Protein AF-A0A1I5B9E4-F1 (afdb_monomer)

InterPro domains:
  IPR009713 Uncharacterised protein family PsiA [PF06952] (6-117)

Radius of gyration: 28.3 Å; Cα contacts (8 Å, |Δi|>4): 58; chains: 1; bounding box: 52×21×81 Å

Secondary structure (DSSP, 8-state):
---HHHH-HHHHHHHHHHHHHHHHHHHHHHHHHHHHHHHHHHHHHHHHHHHHHHHHTT--GGGHHHHHHHHTTSSS-HHHHHHHHHHHHTT-GGGTTS-GGGSTTS-HHHHHHHHHHH-

Organism: NCBI:txid1367852

Solvent-accessible surface area (backbone atoms only — not comparable to full-atom values): 6898 Å² total; per-residue (Å²): 135,83,72,60,50,80,82,38,55,66,56,50,53,53,51,51,51,50,53,49,51,53,50,51,52,50,53,51,50,54,51,53,49,53,52,49,53,50,52,50,51,51,52,51,49,52,52,51,51,51,49,53,53,57,54,52,73,76,50,49,52,73,46,41,51,60,54,49,67,63,48,70,77,48,94,60,55,69,68,59,53,50,52,50,47,56,68,54,44,76,77,40,79,60,45,62,88,68,48,69,80,84,45,70,87,52,60,68,70,58,55,38,55,52,39,46,74,43,85

Sequence (119 aa):
MSDAWRLFPATKFQISERCRRKSELSAEKYTRQRRRETCRREIAYQSLAGQAEIELAFHTPDTVSSWNARWSGTELRQYDLEDMFWRWSERFQSLNPMERWMMENQPFWCVMLESDALA

Foldseek 3Di:
DDPVCVVPVVVVVVVVVVVVVVVVVVVVVVVVVVVVVVVVVVVVQVVLLVVLLVVLLPDDLQCVLVSCVVPVPDPDDPVSVVVSVVVNLVVDPLCVVPDPVVCVPPDVNVVSVVSNVSD

Mean predicted aligned error: 6.95 Å

Structure (mmCIF, N/CA/C/O backbone):
data_AF-A0A1I5B9E4-F1
#
_entry.id   AF-A0A1I5B9E4-F1
#
loop_
_atom_site.group_PDB
_atom_site.id
_atom_site.type_symbol
_atom_site.label_atom_id
_atom_site.label_alt_id
_atom_site.label_comp_id
_atom_site.label_asym_id
_atom_site.label_entity_id
_atom_site.label_seq_id
_atom_site.pdbx_PDB_ins_code
_atom_site.Cartn_x
_atom_site.Cartn_y
_atom_site.Cartn_z
_atom_site.occupancy
_atom_site.B_iso_or_equiv
_atom_site.auth_seq_id
_ato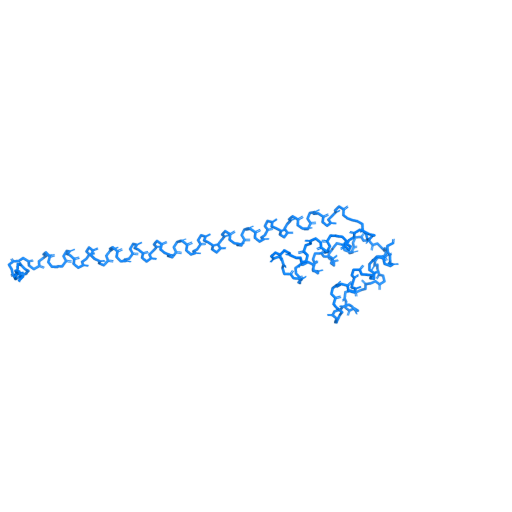m_site.auth_comp_id
_atom_site.auth_asym_id
_atom_site.auth_atom_id
_atom_site.pdbx_PDB_model_num
ATOM 1 N N . MET A 1 1 ? -25.738 -10.886 55.080 1.00 49.06 1 MET A N 1
ATOM 2 C CA . MET A 1 1 ? -25.433 -9.637 54.341 1.00 49.06 1 MET A CA 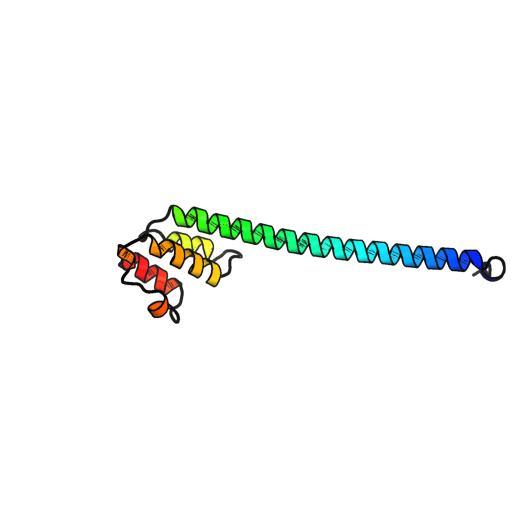1
ATOM 3 C C . MET A 1 1 ? -26.648 -8.733 54.463 1.00 49.06 1 MET A C 1
ATOM 5 O O . MET A 1 1 ? -27.747 -9.207 54.226 1.00 49.06 1 MET A O 1
ATOM 9 N N . SER A 1 2 ? -26.461 -7.512 54.963 1.00 58.59 2 SER A N 1
ATOM 10 C CA . SER A 1 2 ? -27.528 -6.635 55.469 1.00 58.59 2 SER A CA 1
ATOM 11 C C . SER A 1 2 ? -28.546 -6.216 54.395 1.00 58.59 2 SER A C 1
ATOM 13 O O . SER A 1 2 ? -28.161 -5.768 53.316 1.00 58.59 2 SER A O 1
ATOM 15 N N . ASP A 1 3 ? -29.837 -6.291 54.734 1.00 66.06 3 ASP A N 1
ATOM 16 C CA . ASP A 1 3 ? -31.004 -5.770 53.998 1.00 66.06 3 ASP A CA 1
ATOM 17 C C . ASP A 1 3 ? -31.070 -4.217 54.012 1.00 66.06 3 ASP A C 1
ATOM 19 O O . ASP A 1 3 ? -32.142 -3.614 53.965 1.00 66.06 3 ASP A O 1
ATOM 23 N N . ALA A 1 4 ? -29.919 -3.532 54.067 1.00 66.50 4 ALA A N 1
ATOM 24 C CA . ALA A 1 4 ? -29.803 -2.070 54.168 1.00 66.50 4 ALA A CA 1
ATOM 25 C C . ALA A 1 4 ? -30.547 -1.315 53.045 1.00 66.50 4 ALA A C 1
ATOM 27 O O . ALA A 1 4 ? -30.960 -0.167 53.204 1.00 66.50 4 ALA A O 1
ATOM 28 N N . TRP A 1 5 ? -30.775 -1.982 51.914 1.00 66.81 5 TRP A N 1
ATOM 29 C CA . TRP A 1 5 ? -31.488 -1.461 50.749 1.00 66.81 5 TRP A CA 1
ATOM 30 C C . TRP A 1 5 ? -33.000 -1.326 50.974 1.00 66.81 5 TRP A C 1
ATOM 32 O O . TRP A 1 5 ? -33.645 -0.577 50.245 1.00 66.81 5 TRP A O 1
ATOM 42 N N . ARG A 1 6 ? -33.565 -2.034 51.965 1.00 74.62 6 ARG A N 1
ATOM 43 C CA . ARG A 1 6 ? -34.973 -1.897 52.375 1.00 74.62 6 ARG A CA 1
ATOM 44 C C . ARG A 1 6 ? -35.216 -0.602 53.152 1.00 74.62 6 ARG A C 1
ATOM 46 O O . ARG A 1 6 ? -36.301 -0.045 53.063 1.00 74.62 6 ARG A O 1
ATOM 53 N N . LEU A 1 7 ? -34.199 -0.120 53.873 1.00 81.62 7 LEU A N 1
ATOM 54 C CA . LEU A 1 7 ? -34.250 1.129 54.641 1.00 81.62 7 LEU A CA 1
ATOM 55 C C . LEU A 1 7 ? -33.956 2.357 53.768 1.00 81.62 7 LEU A C 1
ATOM 57 O O . LEU A 1 7 ? -34.511 3.424 54.008 1.00 81.62 7 LEU A O 1
ATOM 61 N N . PHE A 1 8 ? -33.128 2.205 52.725 1.00 79.25 8 PHE A N 1
ATOM 62 C CA . PHE A 1 8 ? -32.772 3.294 51.805 1.00 79.25 8 PHE A CA 1
ATOM 63 C C . PHE A 1 8 ? -32.823 2.844 50.332 1.00 79.25 8 PHE A C 1
ATOM 65 O O . PHE A 1 8 ? -31.783 2.573 49.720 1.00 79.25 8 PHE A O 1
ATOM 72 N N . PRO A 1 9 ? -34.021 2.791 49.718 1.00 78.69 9 PRO A N 1
ATOM 73 C CA . PRO A 1 9 ? -34.202 2.331 48.337 1.00 78.69 9 PRO A CA 1
ATOM 74 C C . PRO A 1 9 ? -33.426 3.157 47.300 1.00 78.69 9 PRO A C 1
ATOM 76 O O . PRO A 1 9 ? -32.913 2.612 46.320 1.00 78.69 9 PRO A O 1
ATOM 79 N N . ALA A 1 10 ? -33.267 4.464 47.543 1.00 84.56 10 ALA A N 1
ATOM 80 C CA . ALA A 1 10 ? -32.491 5.362 46.687 1.00 84.56 10 ALA A CA 1
ATOM 81 C C . ALA A 1 10 ? -31.016 4.936 46.569 1.00 84.56 10 ALA A C 1
ATOM 83 O O . ALA A 1 10 ? -30.418 5.064 45.501 1.00 84.56 10 ALA A O 1
ATOM 84 N N . THR A 1 11 ? -30.439 4.356 47.625 1.00 85.25 11 THR A N 1
ATOM 85 C CA . THR A 1 11 ? -29.054 3.866 47.625 1.00 85.25 11 THR A CA 1
ATOM 86 C C . THR A 1 11 ? -28.872 2.708 46.645 1.00 85.25 11 THR A C 1
ATOM 88 O O . THR A 1 11 ? -27.875 2.663 45.925 1.00 85.25 11 THR A O 1
ATOM 91 N N . LYS A 1 12 ? -29.857 1.802 46.541 1.00 84.44 12 LYS A N 1
ATOM 92 C CA . LYS A 1 12 ? -29.837 0.704 45.560 1.00 84.44 12 LYS A CA 1
ATOM 93 C C . LYS A 1 12 ? -29.803 1.247 44.130 1.00 84.44 12 LYS A C 1
ATOM 95 O O . LYS A 1 12 ? -28.975 0.803 43.338 1.00 84.44 12 LYS A O 1
ATOM 100 N N . PHE A 1 13 ? -30.653 2.233 43.834 1.00 86.81 13 PHE A N 1
ATOM 101 C CA . PHE A 1 13 ? -30.698 2.896 42.529 1.00 86.81 13 PHE A CA 1
ATOM 102 C C . PHE A 1 13 ? -29.387 3.630 42.205 1.00 86.81 13 PHE A C 1
ATOM 104 O O . PHE A 1 13 ? -28.844 3.495 41.112 1.00 86.81 13 PHE A O 1
ATOM 111 N N . GLN A 1 14 ? -28.812 4.357 43.165 1.00 89.75 14 GLN A N 1
ATOM 112 C CA . GLN A 1 14 ? -27.532 5.043 42.970 1.00 89.75 14 GLN A CA 1
ATOM 113 C C . GLN A 1 14 ? -26.375 4.070 42.708 1.00 89.75 14 GLN A C 1
ATOM 115 O O . GLN A 1 14 ? -25.517 4.350 41.868 1.00 89.75 14 GLN A O 1
ATOM 120 N N . ILE A 1 15 ? -26.341 2.930 43.407 1.00 90.06 15 ILE A N 1
ATOM 121 C CA . ILE A 1 15 ? -25.335 1.885 43.187 1.00 90.06 15 ILE A CA 1
ATOM 122 C C . ILE A 1 15 ? -25.510 1.270 41.796 1.00 90.06 15 ILE A C 1
ATOM 124 O O . ILE A 1 15 ? -24.522 1.173 41.067 1.00 90.06 15 ILE A O 1
ATOM 128 N N . SER A 1 16 ? -26.737 0.919 41.388 1.00 89.75 16 SER A N 1
ATOM 129 C CA . SER A 1 16 ? -26.982 0.381 40.043 1.00 89.75 16 SER A CA 1
ATOM 130 C C . SER A 1 16 ? -26.603 1.382 38.954 1.00 89.75 16 SER A C 1
ATOM 132 O O . SER A 1 16 ? -25.914 1.014 38.007 1.00 89.75 16 SER A O 1
ATOM 134 N N . GLU A 1 17 ? -26.944 2.660 39.128 1.00 94.81 17 GLU A N 1
ATOM 135 C CA . GLU A 1 17 ? -26.573 3.730 38.198 1.00 94.81 17 GLU A CA 1
ATOM 136 C C . GLU A 1 17 ? -25.062 3.967 38.141 1.00 94.81 17 GLU A C 1
ATOM 138 O O . GLU A 1 17 ? -24.508 4.262 37.080 1.00 94.81 17 GLU A O 1
ATOM 143 N N . ARG A 1 18 ? -24.352 3.834 39.266 1.00 94.56 18 ARG A N 1
ATOM 144 C CA . ARG A 1 18 ? -22.885 3.909 39.288 1.00 94.56 18 ARG A CA 1
ATOM 145 C C . ARG A 1 18 ? -22.266 2.720 38.550 1.00 94.56 18 ARG A C 1
ATOM 147 O O . ARG A 1 18 ? -21.335 2.921 37.773 1.00 94.56 18 ARG A O 1
ATOM 154 N N . CYS A 1 19 ? -22.781 1.508 38.756 1.00 95.12 19 CYS A N 1
ATOM 155 C CA . CYS A 1 19 ? -22.335 0.308 38.044 1.00 95.12 19 CYS A CA 1
ATOM 156 C C . CYS A 1 19 ? -22.602 0.404 36.534 1.00 95.12 19 CYS A C 1
ATOM 158 O O . CYS A 1 19 ? -21.705 0.104 35.742 1.00 95.12 19 CYS A O 1
ATOM 160 N N . ARG A 1 20 ? -23.789 0.884 36.135 1.00 95.31 20 ARG A N 1
ATOM 161 C CA . ARG A 1 20 ? -24.153 1.124 34.731 1.00 95.31 20 ARG A CA 1
ATOM 162 C C . ARG A 1 20 ? -23.189 2.110 34.081 1.00 95.31 20 ARG A C 1
ATOM 164 O O . ARG A 1 20 ? -22.511 1.750 33.125 1.00 95.31 20 ARG A O 1
ATOM 171 N N . ARG A 1 21 ? -23.018 3.297 34.673 1.00 95.44 21 ARG A N 1
ATOM 172 C CA . ARG A 1 21 ? -22.093 4.323 34.160 1.00 95.44 21 ARG A CA 1
ATOM 173 C C . ARG A 1 21 ? -20.647 3.834 34.086 1.00 95.44 21 ARG A C 1
ATOM 175 O O . ARG A 1 21 ? -19.947 4.135 33.126 1.00 95.44 21 ARG A O 1
ATOM 182 N N . LYS A 1 22 ? -20.182 3.053 35.069 1.00 95.88 22 LYS A N 1
ATOM 183 C CA . LYS A 1 22 ? -18.836 2.454 35.031 1.00 95.88 22 LYS A CA 1
ATOM 184 C C . LYS A 1 22 ? -18.678 1.491 33.849 1.00 95.88 22 LYS A C 1
ATOM 186 O O . LYS A 1 22 ? -17.624 1.488 33.218 1.00 95.88 22 LYS A O 1
ATOM 191 N N . SER A 1 23 ? -19.714 0.707 33.560 1.00 95.50 23 SER A N 1
ATOM 192 C CA . SER A 1 23 ? -19.737 -0.235 32.435 1.00 95.50 23 SER A CA 1
ATOM 193 C C . SER A 1 23 ? -19.797 0.487 31.086 1.00 95.50 23 SER A C 1
ATOM 195 O O . SER A 1 23 ? -19.113 0.103 30.145 1.00 95.50 23 SER A O 1
ATOM 197 N N . GLU A 1 24 ? -20.551 1.581 30.995 1.00 97.00 24 GLU A N 1
ATOM 198 C CA . GLU A 1 24 ? -20.597 2.428 29.795 1.00 97.00 24 GLU A CA 1
ATOM 199 C C . GLU A 1 24 ? -19.244 3.084 29.517 1.00 97.00 24 GLU A C 1
ATOM 201 O O . GLU A 1 24 ? -18.741 3.029 28.397 1.00 97.00 24 GLU A O 1
ATOM 206 N N . LEU A 1 25 ? -18.603 3.641 30.548 1.00 96.88 25 LEU A N 1
ATOM 207 C CA . LEU A 1 25 ? -17.277 4.244 30.415 1.00 96.88 25 LEU A CA 1
ATOM 208 C C . LEU A 1 25 ? -16.210 3.221 30.009 1.00 96.88 25 LEU A C 1
ATOM 210 O O . LEU A 1 25 ? -15.324 3.547 29.215 1.00 96.88 25 LEU A O 1
ATOM 214 N N . SER A 1 26 ? -16.269 1.990 30.532 1.00 95.62 26 SER A N 1
ATOM 215 C CA . SER A 1 26 ? -15.335 0.939 30.121 1.00 95.62 26 SER A CA 1
ATOM 216 C C . SER A 1 26 ? -15.582 0.512 28.674 1.00 95.62 26 SER A C 1
ATOM 218 O O . SER A 1 26 ? -14.627 0.453 27.899 1.00 95.62 26 SER A O 1
ATOM 220 N N . ALA A 1 27 ? -16.838 0.298 28.273 1.00 95.69 27 ALA A N 1
ATOM 221 C CA . ALA A 1 27 ? -17.199 -0.030 26.895 1.00 95.69 27 ALA A CA 1
ATOM 222 C C . ALA A 1 27 ? -16.742 1.057 25.906 1.00 95.69 27 ALA A C 1
ATOM 224 O O . ALA A 1 27 ? -16.127 0.755 24.880 1.00 95.69 27 ALA A O 1
ATOM 225 N N . GLU A 1 28 ? -16.960 2.327 26.245 1.00 97.06 28 GLU A N 1
ATOM 226 C CA . GLU A 1 28 ? -16.520 3.475 25.452 1.00 97.06 28 GLU A CA 1
ATOM 227 C C . GLU A 1 28 ? -14.989 3.525 25.333 1.00 97.06 28 GLU A C 1
ATOM 229 O O . GLU A 1 28 ? -14.451 3.721 24.240 1.00 97.06 28 GLU A O 1
ATOM 234 N N . LYS A 1 29 ? -14.258 3.272 26.429 1.00 97.19 29 LYS A N 1
ATOM 235 C CA . LYS A 1 29 ? -12.789 3.180 26.415 1.00 97.19 29 LYS A CA 1
ATOM 236 C C . LYS A 1 29 ? -12.303 2.118 25.425 1.00 97.19 29 LYS A C 1
ATOM 238 O O . LYS A 1 29 ? -11.431 2.417 24.609 1.00 97.19 29 LYS A O 1
ATOM 243 N N . TYR A 1 30 ? -12.864 0.908 25.466 1.00 95.50 30 TYR A N 1
ATOM 244 C CA . TYR A 1 30 ? -12.474 -0.169 24.547 1.00 95.50 30 TYR A CA 1
ATOM 245 C C . TYR A 1 30 ? -12.816 0.160 23.092 1.00 95.50 30 TYR A C 1
ATOM 247 O O . TYR A 1 30 ? -12.039 -0.137 22.184 1.00 95.50 30 TYR A O 1
ATOM 255 N N . THR A 1 31 ? -13.950 0.813 22.847 1.00 95.56 31 THR A N 1
ATOM 256 C CA . THR A 1 31 ? -14.325 1.270 21.502 1.00 95.56 31 THR A CA 1
ATOM 257 C C . THR A 1 31 ? -13.346 2.318 20.976 1.00 95.56 31 THR A C 1
ATOM 259 O O . THR A 1 31 ? -12.855 2.186 19.855 1.00 95.56 31 THR A O 1
ATOM 262 N N . ARG A 1 32 ? -12.974 3.312 21.791 1.00 96.31 32 ARG A N 1
ATOM 263 C CA . ARG A 1 32 ? -11.957 4.314 21.425 1.00 96.31 32 ARG A CA 1
ATOM 264 C C . ARG A 1 32 ? -10.597 3.686 21.16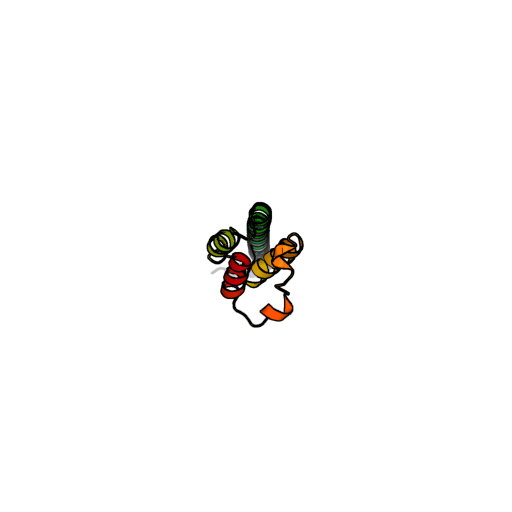5 1.00 96.31 32 ARG A C 1
ATOM 266 O O . ARG A 1 32 ? -9.919 4.087 20.224 1.00 96.31 32 ARG A O 1
ATOM 273 N N . GLN A 1 33 ? -10.198 2.714 21.980 1.00 96.31 33 GLN A N 1
ATOM 274 C CA . GLN A 1 33 ? -8.935 2.012 21.795 1.00 96.31 33 GLN A CA 1
ATOM 275 C C . GLN A 1 33 ? -8.905 1.269 20.453 1.00 96.31 33 GLN A C 1
ATOM 277 O O . GLN A 1 33 ? -7.988 1.49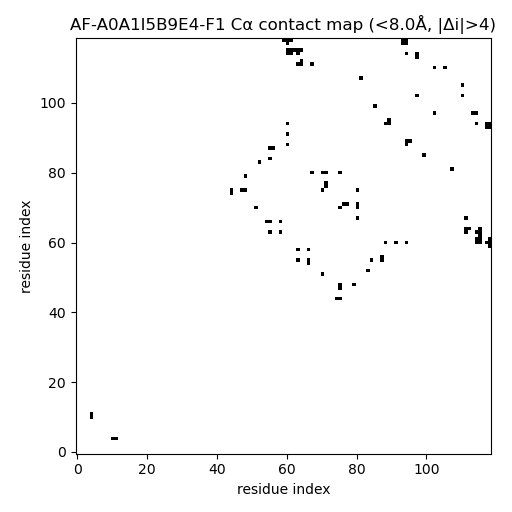1 19.668 1.00 96.31 33 GLN A O 1
ATOM 282 N N . ARG A 1 34 ? -9.950 0.495 20.132 1.00 95.19 34 ARG A N 1
ATOM 283 C CA . ARG A 1 34 ? -10.058 -0.211 18.843 1.00 95.19 34 ARG A CA 1
ATOM 284 C C . ARG A 1 3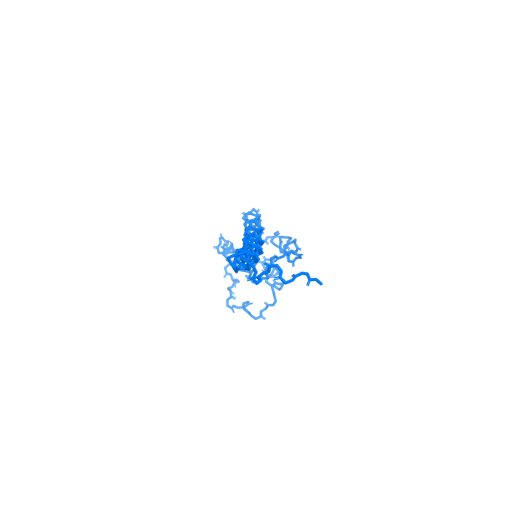4 ? -10.040 0.742 17.644 1.00 95.19 34 ARG A C 1
ATOM 286 O O . ARG A 1 34 ? -9.344 0.482 16.666 1.00 95.19 34 ARG A O 1
ATOM 293 N N . ARG A 1 35 ? -10.749 1.874 17.732 1.00 95.69 35 ARG A N 1
ATOM 294 C CA . ARG A 1 35 ? -10.729 2.922 16.691 1.00 95.69 35 ARG A CA 1
ATOM 295 C C . ARG A 1 35 ? -9.339 3.536 16.504 1.00 95.69 35 ARG A C 1
ATOM 297 O O . ARG A 1 35 ? -8.920 3.796 15.386 1.00 95.69 35 ARG A O 1
ATOM 304 N N . ARG A 1 36 ? -8.599 3.756 17.592 1.00 96.50 36 ARG A N 1
ATOM 305 C CA . ARG A 1 36 ? -7.221 4.265 17.514 1.00 96.50 36 ARG A CA 1
ATOM 306 C C . ARG A 1 36 ? -6.274 3.246 16.898 1.00 96.50 36 ARG A C 1
ATOM 308 O O . ARG A 1 36 ? -5.416 3.630 16.120 1.00 96.50 36 ARG A O 1
ATOM 315 N N . GLU A 1 37 ? -6.404 1.972 17.249 1.00 96.75 37 GLU A N 1
ATOM 316 C CA . GLU A 1 37 ? -5.551 0.914 16.699 1.00 96.75 37 GLU A CA 1
ATOM 317 C C . GLU A 1 37 ? -5.791 0.695 15.203 1.00 96.75 37 GLU A C 1
ATOM 319 O O . GLU A 1 37 ? -4.830 0.557 14.456 1.00 96.75 37 GLU A O 1
ATOM 324 N N . THR A 1 38 ? -7.048 0.707 14.757 1.00 95.94 38 THR A N 1
ATOM 325 C CA . THR A 1 38 ? -7.399 0.630 13.325 1.00 95.94 38 THR A CA 1
ATOM 326 C C . THR A 1 38 ? -6.841 1.822 12.553 1.00 95.94 38 THR A C 1
ATOM 328 O O . THR A 1 38 ? -6.059 1.623 11.632 1.00 95.94 38 THR A O 1
ATOM 331 N N . CYS A 1 39 ? -7.097 3.046 13.019 1.00 97.06 39 CYS A N 1
ATOM 332 C CA . CYS A 1 39 ? -6.544 4.256 12.407 1.00 97.06 39 CYS A CA 1
ATOM 333 C C . CYS A 1 39 ? -5.002 4.258 12.374 1.00 97.06 39 CYS A C 1
ATOM 335 O O . CYS A 1 39 ? -4.402 4.625 11.370 1.00 97.06 39 CYS A O 1
ATOM 337 N N . ARG A 1 40 ? -4.330 3.800 13.440 1.00 96.81 40 ARG A N 1
ATOM 338 C CA . ARG A 1 40 ? -2.861 3.674 13.456 1.00 96.81 40 ARG A CA 1
ATOM 339 C C . ARG A 1 40 ? -2.349 2.674 12.424 1.00 96.81 40 ARG A C 1
ATOM 341 O O . ARG A 1 40 ? -1.351 2.969 11.778 1.00 96.81 40 ARG A O 1
ATOM 348 N N . ARG A 1 41 ? -3.008 1.519 12.278 1.00 96.31 41 ARG A N 1
ATOM 349 C CA . ARG A 1 41 ? -2.648 0.519 11.259 1.00 96.31 41 ARG A CA 1
ATOM 350 C C . ARG A 1 41 ? -2.829 1.078 9.853 1.00 96.31 41 ARG A C 1
ATOM 352 O O . ARG A 1 41 ? -1.935 0.931 9.035 1.00 96.31 41 ARG A O 1
ATOM 359 N N . GLU A 1 42 ? -3.937 1.769 9.600 1.00 96.56 42 GLU A N 1
ATOM 360 C CA . GLU A 1 42 ? -4.192 2.418 8.310 1.00 96.56 42 GLU A CA 1
ATOM 361 C C . GLU A 1 42 ? -3.131 3.475 7.990 1.00 96.56 42 GLU A C 1
ATOM 363 O O . GLU A 1 42 ? -2.567 3.458 6.904 1.00 96.56 42 GLU A O 1
ATOM 368 N N . ILE A 1 43 ? -2.795 4.353 8.940 1.00 97.81 43 ILE A N 1
ATOM 369 C CA . ILE A 1 43 ? -1.749 5.367 8.740 1.00 97.81 43 ILE A CA 1
ATOM 370 C C . ILE A 1 43 ? -0.385 4.713 8.503 1.00 97.81 43 ILE A C 1
ATOM 372 O O . ILE A 1 43 ? 0.344 5.148 7.617 1.00 97.81 43 ILE A O 1
ATOM 376 N N . ALA A 1 44 ? -0.034 3.676 9.270 1.00 97.00 44 ALA A N 1
ATOM 377 C CA . ALA A 1 44 ? 1.215 2.945 9.074 1.00 97.00 44 ALA A CA 1
ATOM 378 C C . ALA A 1 44 ? 1.278 2.324 7.672 1.00 97.00 44 ALA A C 1
ATOM 380 O O . ALA A 1 44 ? 2.280 2.494 6.982 1.00 97.00 44 ALA A O 1
ATOM 381 N N . TYR A 1 45 ? 0.183 1.703 7.223 1.00 97.38 45 TYR A N 1
ATOM 382 C CA . TYR A 1 45 ? 0.058 1.150 5.877 1.00 97.38 45 TYR A CA 1
ATOM 383 C C . TYR A 1 45 ? 0.245 2.219 4.799 1.00 97.38 45 TYR A C 1
ATOM 385 O O . TYR A 1 45 ? 1.054 2.051 3.895 1.00 97.38 45 TYR A O 1
ATOM 393 N N . GLN A 1 46 ? -0.464 3.345 4.914 1.00 97.25 46 GLN A N 1
ATOM 394 C CA . GLN A 1 46 ? -0.371 4.444 3.950 1.00 97.25 46 GLN A CA 1
ATOM 395 C C . GLN A 1 46 ? 1.025 5.069 3.928 1.00 97.25 46 GLN A C 1
ATOM 397 O O . GLN A 1 46 ? 1.540 5.400 2.866 1.00 97.25 46 GLN A O 1
ATOM 402 N N . SER A 1 47 ? 1.668 5.196 5.090 1.00 97.56 47 SER A N 1
ATOM 403 C CA . SER A 1 47 ? 3.044 5.682 5.169 1.00 97.56 47 SER A CA 1
ATOM 404 C C . SER A 1 47 ? 4.023 4.721 4.497 1.00 97.56 47 SER A C 1
ATOM 406 O O . SER A 1 47 ? 4.943 5.183 3.830 1.00 97.56 47 SER A O 1
ATOM 408 N N . LEU A 1 48 ? 3.841 3.410 4.673 1.00 97.19 48 LEU A N 1
ATOM 409 C CA . LEU A 1 48 ? 4.675 2.382 4.052 1.00 97.19 48 LEU A CA 1
ATOM 410 C C . LEU A 1 48 ? 4.476 2.355 2.530 1.00 97.19 48 LEU A C 1
ATOM 412 O O . LEU A 1 48 ? 5.447 2.338 1.782 1.00 97.19 48 LEU A O 1
ATOM 416 N N . ALA A 1 49 ? 3.221 2.427 2.079 1.00 97.69 49 ALA A N 1
ATOM 417 C CA . ALA A 1 49 ? 2.859 2.492 0.667 1.00 97.69 49 ALA A CA 1
ATOM 418 C C . ALA A 1 49 ? 3.454 3.741 0.004 1.00 97.69 49 ALA A C 1
ATOM 420 O O . ALA A 1 49 ? 4.096 3.647 -1.037 1.00 97.69 49 ALA A O 1
ATOM 421 N N . GLY A 1 50 ? 3.325 4.900 0.657 1.00 97.38 50 GLY A N 1
ATOM 422 C CA . GLY A 1 50 ? 3.927 6.141 0.182 1.00 97.38 50 GLY A CA 1
ATOM 423 C C . GLY A 1 50 ? 5.454 6.073 0.117 1.00 97.38 50 GLY A C 1
ATOM 424 O O . GLY A 1 50 ? 6.043 6.595 -0.822 1.00 97.38 50 GLY A O 1
ATOM 425 N N . GLN A 1 51 ? 6.114 5.403 1.068 1.00 97.81 51 GLN A N 1
ATOM 426 C CA . GLN A 1 51 ? 7.564 5.180 1.004 1.00 97.81 51 GLN A CA 1
ATOM 427 C C . GLN A 1 51 ? 7.959 4.318 -0.197 1.00 97.81 51 GLN A C 1
ATOM 429 O O . GLN A 1 51 ? 8.900 4.680 -0.901 1.00 97.81 51 GLN A O 1
ATOM 434 N N . ALA A 1 52 ? 7.236 3.225 -0.450 1.00 97.56 52 ALA A N 1
ATOM 435 C CA . ALA A 1 52 ? 7.487 2.364 -1.600 1.00 97.56 52 ALA A CA 1
ATOM 436 C C . ALA A 1 52 ? 7.309 3.120 -2.923 1.00 97.56 52 ALA A C 1
ATOM 438 O O . ALA A 1 52 ? 8.165 3.022 -3.797 1.00 97.56 52 ALA A O 1
ATOM 439 N N . GLU A 1 53 ? 6.249 3.921 -3.050 1.00 97.06 53 GLU A N 1
ATOM 440 C CA . GLU A 1 53 ? 5.977 4.716 -4.251 1.00 97.06 53 GLU A CA 1
ATOM 441 C C . GLU A 1 53 ? 7.011 5.836 -4.463 1.00 97.06 53 GLU A C 1
ATOM 443 O O . GLU A 1 53 ? 7.465 6.062 -5.587 1.00 97.06 53 GLU A O 1
ATOM 448 N N . ILE A 1 54 ? 7.438 6.512 -3.388 1.00 96.88 54 ILE A N 1
ATOM 449 C CA . ILE A 1 54 ? 8.515 7.510 -3.454 1.00 96.88 54 ILE A CA 1
ATOM 450 C C . ILE A 1 54 ? 9.820 6.851 -3.900 1.00 96.88 54 ILE A C 1
ATOM 452 O O . ILE A 1 54 ? 10.493 7.389 -4.772 1.00 96.88 54 ILE A O 1
ATOM 456 N N . GLU A 1 55 ? 10.179 5.701 -3.325 1.00 96.81 55 GLU A N 1
ATOM 457 C CA . GLU A 1 55 ? 11.390 4.971 -3.704 1.00 96.81 55 GLU A CA 1
ATOM 458 C C . GLU A 1 55 ? 11.337 4.531 -5.172 1.00 96.81 55 GLU A C 1
ATOM 460 O O . GLU A 1 55 ? 12.299 4.753 -5.904 1.00 96.81 55 GLU A O 1
ATOM 465 N N . LEU A 1 56 ? 10.189 4.012 -5.627 1.00 96.38 56 LEU A N 1
ATOM 466 C CA . LEU A 1 56 ? 9.960 3.610 -7.018 1.00 96.38 56 LEU A CA 1
ATOM 467 C C . LEU A 1 56 ? 10.238 4.752 -8.002 1.00 96.38 56 LEU A C 1
ATOM 469 O O . LEU A 1 56 ? 10.824 4.535 -9.059 1.00 96.38 56 LEU A O 1
ATOM 473 N N . ALA A 1 57 ? 9.881 5.988 -7.648 1.00 95.38 57 ALA A N 1
ATOM 474 C CA . ALA A 1 57 ? 10.124 7.149 -8.499 1.00 95.38 57 ALA A CA 1
ATOM 475 C C . ALA A 1 57 ? 11.618 7.427 -8.773 1.00 95.38 57 ALA A C 1
ATOM 477 O O . ALA A 1 57 ? 11.917 8.132 -9.737 1.00 95.38 57 ALA A O 1
ATOM 478 N N . PHE A 1 58 ? 12.538 6.890 -7.963 1.00 94.44 58 PHE A N 1
ATOM 479 C CA . PHE A 1 58 ? 13.988 7.006 -8.166 1.00 94.44 58 PHE A CA 1
ATOM 480 C C . PHE A 1 58 ? 14.603 5.830 -8.934 1.00 94.44 58 PHE A C 1
ATOM 482 O O . PHE A 1 58 ? 15.782 5.892 -9.284 1.00 94.44 58 PHE A O 1
ATOM 489 N N . HIS A 1 59 ? 13.834 4.774 -9.198 1.00 94.12 59 HIS A N 1
ATOM 490 C CA . HIS A 1 59 ? 14.298 3.621 -9.960 1.00 94.12 59 HIS A CA 1
ATOM 491 C C . HIS A 1 59 ? 14.164 3.826 -11.473 1.00 94.12 59 HIS A C 1
ATOM 493 O O . HIS A 1 59 ? 13.330 4.594 -11.960 1.00 94.12 59 HIS A O 1
ATOM 499 N N . THR A 1 60 ? 14.997 3.094 -12.210 1.00 92.62 60 THR A N 1
ATOM 500 C CA . THR A 1 60 ? 14.921 2.895 -13.666 1.00 92.62 60 THR A CA 1
ATOM 501 C C . THR A 1 60 ? 14.364 1.502 -13.982 1.00 92.62 60 THR A C 1
ATOM 503 O O . THR A 1 60 ? 14.411 0.638 -13.102 1.00 92.62 60 THR A O 1
ATOM 506 N N . PRO A 1 61 ? 13.887 1.250 -15.218 1.00 90.88 61 PRO A N 1
ATOM 507 C CA . PRO A 1 61 ? 13.529 -0.091 -15.692 1.00 90.88 61 PRO A CA 1
ATOM 508 C C . PRO A 1 61 ? 14.553 -1.173 -15.324 1.00 90.88 61 PRO A C 1
ATOM 510 O O . PRO A 1 61 ? 14.151 -2.173 -14.753 1.00 90.88 61 PRO A O 1
ATOM 513 N N . ASP A 1 62 ? 15.859 -0.914 -15.459 1.00 90.75 62 ASP A N 1
ATOM 514 C CA . ASP A 1 62 ? 16.921 -1.879 -15.105 1.00 90.75 62 ASP A CA 1
ATOM 515 C C . ASP A 1 62 ? 16.989 -2.263 -13.617 1.00 90.75 62 ASP A C 1
ATOM 517 O O . ASP A 1 62 ? 17.626 -3.244 -13.233 1.00 90.75 62 ASP A O 1
ATOM 521 N N . THR A 1 63 ? 16.456 -1.413 -12.735 1.00 92.75 63 THR A N 1
ATOM 522 C CA . THR A 1 63 ? 16.627 -1.545 -11.280 1.00 92.75 63 THR A CA 1
ATOM 523 C C . THR A 1 63 ? 15.317 -1.810 -10.551 1.00 92.75 63 THR A C 1
ATOM 525 O O . THR A 1 63 ? 15.334 -2.035 -9.336 1.00 92.75 63 THR A O 1
ATOM 528 N N . VAL A 1 64 ? 14.185 -1.829 -11.258 1.00 93.88 64 VAL A N 1
ATOM 529 C CA . VAL A 1 64 ? 12.855 -1.980 -10.655 1.00 93.88 64 VAL A CA 1
ATOM 530 C C . VAL A 1 64 ? 12.648 -3.363 -10.030 1.00 93.88 64 VAL A C 1
ATOM 532 O O . VAL A 1 64 ? 12.000 -3.477 -8.988 1.00 93.88 64 VAL A O 1
ATOM 535 N N . SER A 1 65 ? 13.301 -4.404 -10.554 1.00 92.56 65 SER A N 1
ATOM 536 C CA . SER A 1 65 ? 13.325 -5.733 -9.930 1.00 92.56 65 SER A CA 1
ATOM 537 C C . SER A 1 65 ? 13.851 -5.713 -8.492 1.00 92.56 65 SER A C 1
ATOM 539 O O . SER A 1 65 ? 13.333 -6.423 -7.625 1.00 92.56 65 SER A O 1
ATOM 541 N N . SER A 1 66 ? 14.845 -4.862 -8.201 1.00 92.62 66 SER A N 1
ATOM 542 C CA . SER A 1 66 ? 15.389 -4.717 -6.843 1.00 92.62 66 SER A CA 1
ATOM 543 C C . SER A 1 66 ? 14.396 -4.048 -5.888 1.00 92.62 66 SER A C 1
ATOM 545 O O . SER A 1 66 ? 14.277 -4.461 -4.731 1.00 92.62 66 SER A O 1
ATOM 547 N N . TRP A 1 67 ? 13.628 -3.076 -6.391 1.00 95.62 67 TRP A N 1
ATOM 548 C CA . TRP A 1 67 ? 12.532 -2.449 -5.662 1.00 95.62 67 TRP A CA 1
ATOM 549 C C . TRP A 1 67 ? 11.452 -3.482 -5.324 1.00 95.62 67 TRP A C 1
ATOM 551 O O . TRP A 1 67 ? 11.095 -3.632 -4.154 1.00 95.62 67 TRP A O 1
ATOM 561 N N . ASN A 1 68 ? 10.999 -4.275 -6.301 1.00 94.00 68 ASN A N 1
ATOM 562 C CA . ASN A 1 68 ? 9.982 -5.297 -6.052 1.00 94.00 68 ASN A CA 1
ATOM 563 C C . ASN A 1 68 ? 10.448 -6.329 -5.013 1.00 94.00 68 ASN A C 1
ATOM 565 O O . ASN A 1 68 ? 9.725 -6.596 -4.058 1.00 94.00 68 ASN A O 1
ATOM 569 N N . ALA A 1 69 ? 11.674 -6.850 -5.136 1.00 92.69 69 ALA A N 1
ATOM 570 C CA . ALA A 1 69 ? 12.218 -7.821 -4.184 1.00 92.69 69 ALA A CA 1
ATOM 571 C C . ALA A 1 69 ? 12.281 -7.281 -2.743 1.00 92.69 69 ALA A C 1
ATOM 573 O O . ALA A 1 69 ? 12.088 -8.029 -1.782 1.00 92.69 69 ALA A O 1
ATOM 574 N N . ARG A 1 70 ? 12.540 -5.977 -2.579 1.00 93.62 70 ARG A N 1
ATOM 575 C CA . ARG A 1 70 ? 12.552 -5.317 -1.270 1.00 93.62 70 ARG A CA 1
ATOM 576 C C . ARG A 1 70 ? 11.149 -5.188 -0.680 1.00 93.62 70 ARG A C 1
ATOM 578 O O . ARG A 1 70 ? 10.971 -5.426 0.515 1.00 93.62 70 ARG A O 1
ATOM 585 N N . TRP A 1 71 ? 10.167 -4.791 -1.488 1.00 95.12 71 TRP A N 1
ATOM 586 C CA . TRP A 1 71 ? 8.829 -4.446 -1.002 1.00 95.12 71 TRP A CA 1
ATOM 587 C C . TRP A 1 71 ? 7.856 -5.631 -0.960 1.00 95.12 71 TRP A C 1
ATOM 589 O O . TRP A 1 71 ? 6.954 -5.630 -0.119 1.00 95.12 71 TRP A O 1
ATOM 599 N N . SER A 1 72 ? 8.076 -6.686 -1.751 1.00 91.31 72 SER A N 1
ATOM 600 C CA . SER A 1 72 ? 7.229 -7.889 -1.786 1.00 91.31 72 SER A CA 1
ATOM 601 C C . SER A 1 72 ? 7.202 -8.677 -0.469 1.00 91.31 72 SER A C 1
ATOM 603 O O . SER A 1 72 ? 6.296 -9.474 -0.247 1.00 91.31 72 SER A O 1
ATOM 605 N N . GLY A 1 73 ? 8.196 -8.482 0.406 1.00 89.44 73 GLY A N 1
ATOM 606 C CA . GLY A 1 73 ? 8.267 -9.100 1.736 1.00 89.44 73 GLY A CA 1
ATOM 607 C C . GLY A 1 73 ? 7.674 -8.258 2.872 1.00 89.44 73 GLY A C 1
ATOM 608 O O . GLY A 1 73 ? 7.787 -8.646 4.035 1.00 89.44 73 GLY A O 1
ATOM 609 N N . THR A 1 74 ? 7.103 -7.090 2.568 1.00 93.44 74 THR A N 1
AT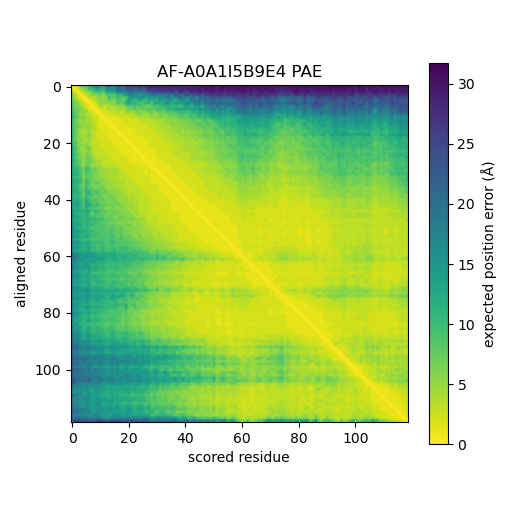OM 610 C CA . THR A 1 74 ? 6.553 -6.166 3.574 1.00 93.44 74 THR A CA 1
ATOM 611 C C . THR A 1 74 ? 5.056 -6.395 3.812 1.00 93.44 74 THR A C 1
ATOM 613 O O . THR A 1 74 ? 4.452 -7.299 3.245 1.00 93.44 74 THR A O 1
ATOM 616 N N . GLU A 1 75 ? 4.428 -5.576 4.663 1.00 93.81 75 GLU A N 1
ATOM 617 C CA . GLU A 1 75 ? 2.974 -5.627 4.897 1.00 93.81 75 GLU A CA 1
ATOM 618 C C . GLU A 1 75 ? 2.143 -5.124 3.699 1.00 93.81 75 GLU A C 1
ATOM 620 O O . GLU A 1 75 ? 0.912 -5.192 3.736 1.00 93.81 75 GLU A O 1
ATOM 625 N N . LEU A 1 76 ? 2.791 -4.609 2.647 1.00 95.56 76 LEU A N 1
ATOM 626 C CA . LEU A 1 76 ? 2.119 -4.141 1.440 1.00 95.56 76 LEU A CA 1
ATOM 627 C C . LEU A 1 76 ? 1.525 -5.302 0.652 1.00 95.56 76 LEU A C 1
ATOM 629 O O . LEU A 1 76 ? 2.131 -6.355 0.463 1.00 95.56 76 LEU A O 1
ATOM 633 N N . ARG A 1 77 ? 0.308 -5.087 0.162 1.00 93.94 77 ARG A N 1
ATOM 634 C CA . ARG A 1 77 ? -0.382 -6.075 -0.661 1.00 93.94 77 ARG A CA 1
ATOM 635 C C . ARG A 1 77 ? 0.221 -6.062 -2.059 1.00 93.94 77 ARG A C 1
ATOM 637 O O . ARG A 1 77 ? 0.467 -4.997 -2.616 1.00 93.94 77 ARG A O 1
ATOM 644 N N . GLN A 1 78 ? 0.397 -7.246 -2.641 1.00 92.00 78 GLN A N 1
ATOM 645 C CA . GLN A 1 78 ? 1.009 -7.395 -3.964 1.00 92.00 78 GLN A CA 1
ATOM 646 C C . GLN A 1 78 ? 0.302 -6.553 -5.039 1.00 92.00 78 GLN A C 1
ATOM 648 O O . GLN A 1 78 ? 0.966 -5.905 -5.838 1.00 92.00 78 GLN A O 1
ATOM 653 N N . TYR A 1 79 ? -1.030 -6.470 -4.996 1.00 91.81 79 TYR A N 1
ATOM 654 C CA . TYR A 1 79 ? -1.790 -5.657 -5.946 1.00 91.81 79 TYR A CA 1
ATOM 655 C C . TYR A 1 79 ? -1.532 -4.145 -5.815 1.00 91.81 79 TYR A C 1
ATOM 657 O O . TYR A 1 79 ? -1.671 -3.420 -6.795 1.00 91.81 79 TYR A O 1
ATOM 665 N N . ASP A 1 80 ? -1.181 -3.652 -4.620 1.00 95.12 80 ASP A N 1
ATOM 666 C CA . ASP A 1 80 ? -0.851 -2.237 -4.422 1.00 95.12 80 ASP A CA 1
ATOM 667 C C . ASP A 1 80 ? 0.530 -1.945 -5.043 1.00 95.12 80 ASP A C 1
ATOM 669 O O . ASP A 1 80 ? 0.707 -0.910 -5.680 1.00 95.12 80 ASP A O 1
ATOM 673 N N . LEU A 1 81 ? 1.481 -2.886 -4.938 1.00 94.69 81 LEU A N 1
ATOM 674 C CA . LEU A 1 81 ? 2.787 -2.799 -5.608 1.00 94.69 81 LEU A CA 1
ATOM 675 C C . LEU A 1 81 ? 2.657 -2.871 -7.136 1.00 94.69 81 LEU A C 1
ATOM 677 O O . LEU A 1 81 ? 3.284 -2.084 -7.841 1.00 94.69 81 LEU A O 1
ATOM 681 N N . GLU A 1 82 ? 1.821 -3.778 -7.641 1.00 94.00 82 GLU A N 1
ATOM 682 C CA . GLU A 1 82 ? 1.497 -3.885 -9.067 1.00 94.00 82 GLU A CA 1
ATOM 683 C C . GLU A 1 82 ? 0.918 -2.576 -9.608 1.00 94.00 82 GLU A C 1
ATOM 685 O O . GLU A 1 82 ? 1.353 -2.084 -10.647 1.00 94.00 82 GLU A O 1
ATOM 690 N N . ASP A 1 83 ? -0.040 -1.973 -8.901 1.00 94.06 83 ASP A N 1
ATOM 691 C CA . ASP A 1 83 ? -0.656 -0.727 -9.355 1.00 94.06 83 ASP A CA 1
ATOM 692 C C . ASP A 1 83 ? 0.329 0.454 -9.331 1.00 94.06 83 ASP A C 1
ATOM 694 O O . ASP A 1 83 ? 0.338 1.259 -10.264 1.00 94.06 83 ASP A O 1
ATOM 698 N N . MET A 1 84 ? 1.205 0.532 -8.320 1.00 95.81 84 MET A N 1
ATOM 699 C CA . MET A 1 84 ? 2.305 1.509 -8.286 1.00 95.81 84 MET A CA 1
ATOM 700 C C . MET A 1 84 ? 3.244 1.340 -9.483 1.00 95.81 84 MET A C 1
ATOM 702 O O . MET A 1 84 ? 3.581 2.326 -10.140 1.00 95.81 84 MET A O 1
ATOM 706 N N . PHE A 1 85 ? 3.633 0.098 -9.785 1.00 94.88 85 PHE A N 1
ATOM 707 C CA . PHE A 1 85 ? 4.494 -0.221 -10.918 1.00 94.88 85 PHE A CA 1
ATOM 708 C C . PHE A 1 85 ? 3.880 0.228 -12.242 1.00 94.88 85 PHE A C 1
ATOM 710 O O . PHE A 1 85 ? 4.544 0.934 -12.993 1.00 94.88 85 PHE A O 1
ATOM 717 N N . TRP A 1 86 ? 2.613 -0.100 -12.509 1.00 93.31 86 TRP A N 1
ATOM 718 C CA . TRP A 1 86 ? 1.972 0.268 -13.776 1.00 93.31 86 TRP A CA 1
ATOM 719 C C . TRP A 1 86 ? 1.861 1.787 -13.966 1.00 93.31 86 TRP A C 1
ATOM 721 O O . TRP A 1 86 ? 2.140 2.299 -15.045 1.00 93.31 86 TRP A O 1
ATOM 731 N N . ARG A 1 87 ? 1.538 2.540 -12.907 1.00 94.06 87 ARG A N 1
ATOM 732 C CA . ARG A 1 87 ? 1.523 4.018 -12.965 1.00 94.06 87 ARG A CA 1
ATOM 733 C C . ARG A 1 87 ? 2.913 4.613 -13.191 1.00 94.06 87 ARG A C 1
ATOM 735 O O . ARG A 1 87 ? 3.055 5.699 -13.751 1.00 94.06 87 ARG A O 1
ATOM 742 N N . TRP A 1 88 ? 3.946 3.948 -12.685 1.00 95.25 88 TRP A N 1
ATOM 743 C CA . TRP A 1 88 ? 5.332 4.356 -12.876 1.00 95.25 88 TRP A CA 1
ATOM 744 C C . TRP A 1 88 ? 5.846 3.988 -14.274 1.00 95.25 88 TRP A C 1
ATOM 746 O O . TRP A 1 88 ? 6.522 4.812 -14.893 1.00 95.25 88 TRP A O 1
ATOM 756 N N . SER A 1 89 ? 5.483 2.816 -14.805 1.00 93.00 89 SER A N 1
ATOM 757 C CA . SER A 1 89 ? 5.956 2.318 -16.102 1.00 93.00 89 SER A CA 1
ATOM 758 C C . SER A 1 89 ? 5.478 3.183 -17.264 1.00 93.00 89 SER A C 1
ATOM 760 O O . SER A 1 89 ? 6.218 3.364 -18.225 1.00 93.00 89 SER A O 1
ATOM 762 N N . GLU A 1 90 ? 4.300 3.807 -17.142 1.00 91.56 90 GLU A N 1
ATOM 763 C CA . GLU A 1 90 ? 3.765 4.788 -18.105 1.00 91.56 90 GLU A CA 1
ATOM 764 C C . GLU A 1 90 ? 4.719 5.965 -18.390 1.00 91.56 90 GLU A C 1
ATOM 766 O O . GLU A 1 90 ? 4.585 6.653 -19.402 1.00 91.56 90 GLU A O 1
ATOM 771 N N . ARG A 1 91 ? 5.702 6.219 -17.516 1.00 90.75 91 ARG A N 1
ATOM 772 C CA . ARG A 1 91 ? 6.692 7.294 -17.688 1.00 90.75 91 ARG A CA 1
ATOM 773 C C . ARG A 1 91 ? 7.814 6.927 -18.663 1.00 90.75 91 ARG A C 1
ATOM 775 O O . ARG A 1 91 ? 8.523 7.827 -19.116 1.00 90.75 91 ARG A O 1
ATOM 782 N N . PHE A 1 92 ? 7.990 5.644 -18.979 1.00 90.56 92 PHE A N 1
ATOM 783 C CA . PHE A 1 92 ? 9.106 5.138 -19.775 1.00 90.56 92 PHE A CA 1
ATOM 784 C C . PHE A 1 92 ? 8.628 4.589 -21.116 1.00 90.56 92 PHE A C 1
ATOM 786 O O . PHE A 1 92 ? 7.888 3.615 -21.184 1.00 90.56 92 PHE A O 1
ATOM 793 N N . GLN A 1 93 ? 9.127 5.172 -22.208 1.00 87.56 93 GLN A N 1
ATOM 794 C CA . GLN A 1 93 ? 8.794 4.710 -23.560 1.00 87.56 93 GLN A CA 1
ATOM 795 C C . GLN A 1 93 ? 9.357 3.317 -23.876 1.00 87.56 93 GLN A C 1
ATOM 797 O O . GLN A 1 93 ? 8.802 2.622 -24.724 1.00 87.56 93 GLN A O 1
ATOM 802 N N . SER A 1 94 ? 10.434 2.906 -23.201 1.00 89.25 94 SER A N 1
ATOM 803 C CA . SER A 1 94 ? 11.030 1.574 -23.346 1.00 89.25 94 SER A CA 1
ATOM 804 C C . SER A 1 94 ? 10.077 0.457 -22.908 1.00 89.25 94 SER A C 1
ATOM 806 O O . SER A 1 94 ? 10.079 -0.617 -23.497 1.00 89.25 94 SER A O 1
ATOM 808 N N . LEU A 1 95 ? 9.178 0.747 -21.961 1.00 88.38 95 LEU A N 1
ATOM 809 C CA . LEU A 1 95 ? 8.189 -0.197 -21.440 1.00 88.38 95 LEU A CA 1
ATOM 810 C C . LEU A 1 95 ? 6.867 -0.206 -22.227 1.00 88.38 95 LEU A C 1
ATOM 812 O O . LEU A 1 95 ? 5.988 -1.002 -21.915 1.00 88.38 95 LEU A O 1
ATOM 816 N N . ASN A 1 96 ? 6.718 0.618 -23.271 1.00 85.50 96 ASN A N 1
ATOM 817 C CA . ASN A 1 96 ? 5.509 0.648 -24.109 1.00 85.50 96 ASN A CA 1
ATOM 818 C C . ASN A 1 96 ? 5.088 -0.715 -24.698 1.00 85.50 96 ASN A C 1
ATOM 820 O O . ASN A 1 96 ? 3.885 -0.944 -24.800 1.00 85.50 96 ASN A O 1
ATOM 824 N N . PRO A 1 97 ? 6.007 -1.621 -25.104 1.00 85.38 97 PRO A N 1
ATOM 825 C CA . PRO A 1 97 ? 5.620 -2.947 -25.589 1.00 85.38 97 PRO A CA 1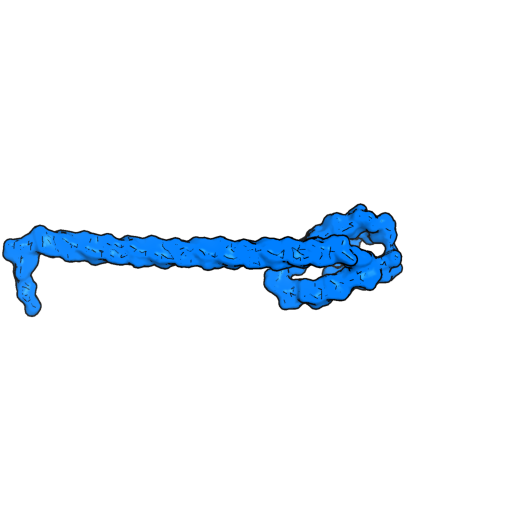
ATOM 826 C C . PRO A 1 97 ? 4.928 -3.808 -24.522 1.00 85.38 97 PRO A C 1
ATOM 828 O O . PRO A 1 97 ? 4.241 -4.769 -24.862 1.00 85.38 97 PRO A O 1
ATOM 831 N N . MET A 1 98 ? 5.111 -3.472 -23.243 1.00 87.12 98 MET A N 1
ATOM 832 C CA . MET A 1 98 ? 4.580 -4.210 -22.108 1.00 87.12 98 MET A CA 1
ATOM 833 C C . MET A 1 98 ? 3.265 -3.593 -21.627 1.00 87.12 98 MET A C 1
ATOM 835 O O . MET A 1 98 ? 3.225 -2.792 -20.694 1.00 87.12 98 MET A O 1
ATOM 839 N N . GLU A 1 99 ? 2.158 -3.975 -22.263 1.00 84.56 99 GLU A N 1
ATOM 840 C CA . GLU A 1 99 ? 0.829 -3.484 -21.889 1.00 84.56 99 GLU A CA 1
ATOM 841 C C . GLU A 1 99 ? 0.240 -4.264 -20.695 1.00 84.56 99 GLU A C 1
ATOM 843 O O . GLU A 1 99 ? 0.294 -5.495 -20.640 1.00 84.56 99 GLU A O 1
ATOM 848 N N . ARG A 1 100 ? -0.396 -3.552 -19.748 1.00 86.56 100 ARG A N 1
ATOM 849 C CA . ARG A 1 100 ? -0.960 -4.119 -18.502 1.00 86.56 100 ARG A CA 1
ATOM 850 C C . ARG A 1 100 ? -1.874 -5.326 -18.737 1.00 86.56 100 ARG A C 1
ATOM 852 O O . ARG A 1 100 ? -1.781 -6.311 -18.011 1.00 86.56 100 ARG A O 1
ATOM 859 N N . TRP A 1 101 ? -2.729 -5.273 -19.758 1.00 85.56 101 TRP A N 1
ATOM 860 C CA . TRP A 1 101 ? -3.680 -6.347 -20.069 1.00 85.56 101 TRP A CA 1
ATOM 861 C C . TRP A 1 101 ? -3.003 -7.622 -20.593 1.00 85.56 101 TRP A C 1
ATOM 863 O O . TRP A 1 101 ? -3.522 -8.715 -20.378 1.00 85.56 101 TRP A O 1
ATOM 873 N N . MET A 1 102 ? -1.826 -7.523 -21.227 1.00 84.44 102 MET A N 1
ATOM 874 C CA . MET A 1 102 ? -1.052 -8.705 -21.637 1.00 84.44 102 MET A CA 1
ATOM 875 C C . MET A 1 102 ? -0.506 -9.464 -20.420 1.00 84.44 102 MET A C 1
ATOM 877 O O . MET A 1 102 ? -0.308 -10.678 -20.474 1.00 84.44 102 MET A O 1
ATOM 881 N N . MET A 1 103 ? -0.314 -8.750 -19.310 1.00 84.94 103 MET A N 1
ATOM 882 C CA . MET A 1 103 ? 0.285 -9.257 -18.079 1.00 84.94 10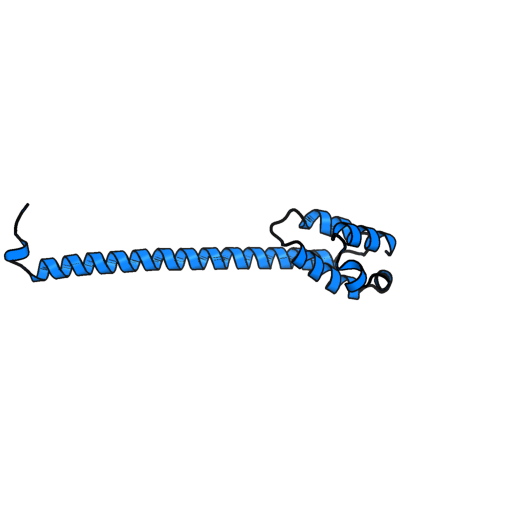3 MET A CA 1
ATOM 883 C C . MET A 1 103 ? -0.732 -9.562 -16.968 1.00 84.94 103 MET A C 1
ATOM 885 O O . MET A 1 103 ? -0.335 -10.051 -15.917 1.00 84.94 103 MET A O 1
ATOM 889 N N . GLU A 1 104 ? -2.037 -9.355 -17.187 1.00 80.94 104 GLU A N 1
ATOM 890 C CA . GLU A 1 104 ? -3.089 -9.518 -16.160 1.00 80.94 104 GLU A CA 1
ATOM 891 C C . GLU A 1 104 ? -3.142 -10.909 -15.509 1.00 80.94 104 GLU A C 1
ATOM 893 O O . GLU A 1 104 ? -3.514 -11.035 -14.346 1.00 80.94 104 GLU A O 1
ATOM 898 N N . ASN A 1 105 ? -2.769 -11.958 -16.245 1.00 84.94 105 ASN A N 1
ATOM 899 C CA . ASN A 1 105 ? -2.754 -13.335 -15.738 1.00 84.94 105 ASN A CA 1
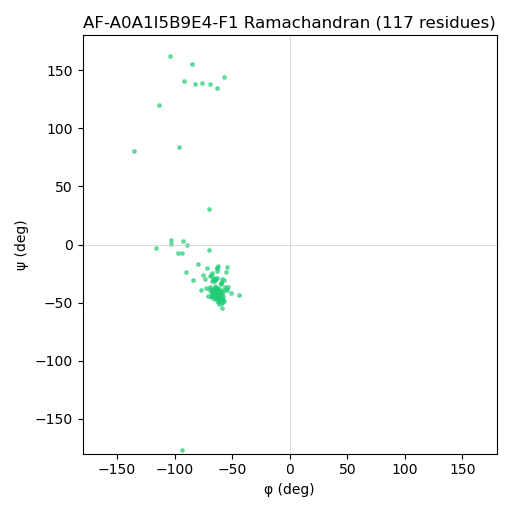ATOM 900 C C . ASN A 1 105 ? -1.345 -13.836 -15.397 1.00 84.94 105 ASN A C 1
ATOM 902 O O . ASN A 1 105 ? -1.174 -15.010 -15.062 1.00 84.94 105 ASN A O 1
ATOM 906 N N . GLN A 1 106 ? -0.334 -12.976 -15.522 1.00 88.81 106 GLN A N 1
ATOM 907 C CA . GLN A 1 106 ? 1.039 -13.329 -15.207 1.00 88.81 106 GLN A CA 1
ATOM 908 C C . GLN A 1 106 ? 1.352 -12.979 -13.751 1.00 88.81 106 GLN A C 1
ATOM 910 O O . GLN A 1 106 ? 0.934 -11.933 -13.254 1.00 88.81 106 GLN A O 1
ATOM 915 N N . PRO A 1 107 ? 2.110 -13.827 -13.040 1.00 89.56 107 PRO A N 1
ATOM 916 C CA . PRO A 1 107 ? 2.654 -13.455 -11.745 1.00 89.56 107 PRO A CA 1
ATOM 917 C C . PRO A 1 107 ? 3.505 -12.185 -11.846 1.00 89.56 107 PRO A C 1
ATOM 919 O O . PRO A 1 107 ? 4.271 -12.022 -12.794 1.00 89.56 107 PRO A O 1
ATOM 922 N N . PHE A 1 108 ? 3.464 -11.330 -10.825 1.00 88.62 108 PHE A N 1
ATOM 923 C CA . PHE A 1 108 ? 4.196 -10.060 -10.849 1.00 88.62 108 PHE A CA 1
ATOM 924 C C . PHE A 1 108 ? 5.713 -10.205 -11.023 1.00 88.62 108 PHE A C 1
ATOM 926 O O . PHE A 1 108 ? 6.352 -9.359 -11.636 1.00 88.62 108 PHE A O 1
ATOM 933 N N . TRP A 1 109 ? 6.306 -11.306 -10.553 1.00 87.00 109 TRP A N 1
ATOM 934 C CA . TRP A 1 109 ? 7.728 -11.566 -10.786 1.00 87.00 109 TRP A CA 1
ATOM 935 C C . TRP A 1 109 ? 8.061 -11.760 -12.277 1.00 87.00 109 TRP A C 1
ATOM 937 O O . TRP A 1 109 ? 9.162 -11.404 -12.683 1.00 87.00 109 TRP A O 1
ATOM 947 N N . CYS A 1 110 ? 7.130 -12.263 -13.102 1.00 90.38 110 CYS A N 1
ATOM 948 C CA . CYS A 1 110 ? 7.309 -12.327 -14.558 1.00 90.38 110 CYS A CA 1
ATOM 949 C C . CYS A 1 110 ? 7.332 -10.923 -15.168 1.00 90.38 110 CYS A C 1
ATOM 951 O O . CYS A 1 110 ? 8.145 -10.653 -16.043 1.00 90.38 110 CYS A O 1
ATOM 953 N N . VAL A 1 111 ? 6.466 -10.030 -14.678 1.00 90.81 111 VAL A N 1
ATOM 954 C CA . VAL A 1 111 ? 6.398 -8.630 -15.128 1.00 90.81 111 VAL A CA 1
ATOM 955 C C . VAL A 1 111 ? 7.721 -7.910 -14.867 1.00 90.81 111 VAL A C 1
ATOM 957 O O . VAL A 1 111 ? 8.192 -7.181 -15.729 1.00 90.81 111 VAL A O 1
ATOM 960 N N . MET A 1 112 ? 8.350 -8.165 -13.715 1.00 92.00 112 MET A N 1
ATOM 961 C CA . MET A 1 112 ? 9.666 -7.603 -13.392 1.00 92.00 112 MET A CA 1
ATOM 962 C C . MET A 1 112 ? 10.773 -8.093 -14.340 1.00 92.00 112 MET A C 1
ATOM 964 O O . MET A 1 112 ? 11.595 -7.305 -14.799 1.00 92.00 112 MET A O 1
ATOM 968 N N . LEU A 1 113 ? 10.777 -9.388 -14.677 1.00 89.31 113 LEU A N 1
ATOM 969 C CA . LEU A 1 113 ? 11.749 -9.940 -15.627 1.00 89.31 113 LEU A CA 1
ATOM 970 C C . LEU A 1 113 ? 11.589 -9.341 -17.027 1.00 89.31 113 LEU A C 1
ATOM 972 O O . LEU A 1 113 ? 12.583 -9.055 -17.687 1.00 89.31 113 LEU A O 1
ATOM 976 N N . GLU A 1 114 ? 10.349 -9.148 -17.473 1.00 89.56 114 GLU A N 1
ATOM 977 C CA . GLU A 1 114 ? 10.073 -8.521 -18.764 1.00 89.56 114 GLU A CA 1
ATOM 978 C C . GLU A 1 114 ? 10.474 -7.039 -18.757 1.00 89.56 114 GLU A C 1
ATOM 980 O O . GLU A 1 114 ? 11.067 -6.560 -19.721 1.00 89.56 114 GLU A O 1
ATOM 985 N N . SER A 1 115 ? 10.237 -6.315 -17.655 1.00 88.56 115 SER A N 1
ATOM 986 C CA . SER A 1 115 ? 10.693 -4.926 -17.544 1.00 88.56 115 SER A CA 1
ATOM 987 C C . SER A 1 115 ? 12.212 -4.793 -17.579 1.00 88.56 115 SER A C 1
ATOM 989 O O . SER A 1 115 ? 12.701 -3.861 -18.209 1.00 88.56 115 SER A O 1
ATOM 991 N N . ASP A 1 116 ? 12.948 -5.729 -16.973 1.00 87.88 116 ASP A N 1
ATOM 992 C CA . ASP A 1 116 ? 14.413 -5.760 -17.055 1.00 87.88 116 ASP A CA 1
ATOM 993 C C . ASP A 1 116 ? 14.892 -6.090 -18.482 1.00 87.88 116 ASP A C 1
ATOM 995 O O . ASP A 1 116 ? 15.949 -5.632 -18.904 1.00 87.88 116 ASP A O 1
ATOM 999 N N . ALA A 1 117 ? 14.130 -6.887 -19.240 1.00 88.31 117 ALA A N 1
ATOM 1000 C CA . ALA A 1 117 ? 14.462 -7.243 -20.622 1.00 88.31 117 ALA A CA 1
ATOM 1001 C C . ALA A 1 117 ? 14.203 -6.102 -21.624 1.00 88.31 117 ALA A C 1
ATOM 1003 O O . ALA A 1 117 ? 14.826 -6.067 -22.687 1.00 88.31 117 ALA A O 1
ATOM 1004 N N . LEU A 1 118 ? 13.273 -5.201 -21.298 1.00 87.31 118 LEU A N 1
ATOM 1005 C CA . LEU A 1 118 ? 12.886 -4.047 -22.114 1.00 87.31 118 LEU A CA 1
ATOM 1006 C C . LEU A 1 118 ? 13.586 -2.740 -21.710 1.00 87.31 118 LEU A C 1
ATOM 1008 O O . LEU A 1 118 ? 13.388 -1.731 -22.389 1.00 87.31 118 LEU A O 1
ATOM 1012 N N . ALA A 1 119 ? 14.337 -2.746 -20.607 1.00 78.25 119 ALA A N 1
ATOM 1013 C CA . ALA A 1 119 ? 15.091 -1.603 -20.097 1.00 78.25 119 ALA A CA 1
ATOM 1014 C C . ALA A 1 119 ? 16.176 -1.124 -21.080 1.00 78.25 119 ALA A C 1
ATOM 1016 O O . ALA A 1 119 ? 16.246 0.115 -21.279 1.00 78.25 119 ALA A O 1
#

pLDDT: mean 90.76, std 7.96, range [49.06, 97.81]